Protein AF-A0A2J8MTV0-F1 (afd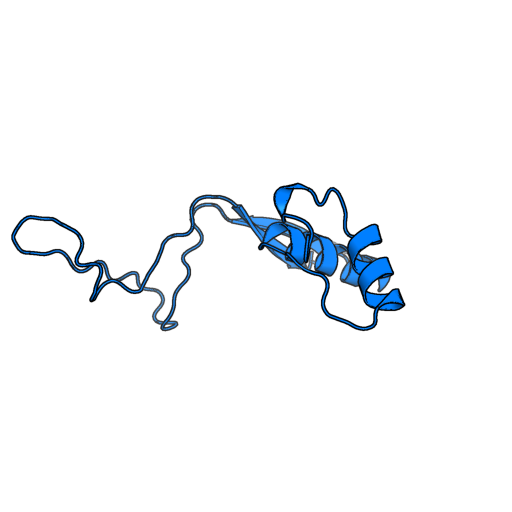b_monomer_lite)

Radius of gyration: 18.21 Å; chains: 1; bounding box: 42×49×40 Å

Organism: Pan troglodytes (NCBI:txid9598)

Sequence (101 aa):
AYGVPPSAWTGSVDILLEYRSSENPVRYGQCWVFAGVFNTFLRCLGIPARIVTNYFSAHDNDANLQMDIFLEEDGNVNSKLTKDSVWHPSIPAAGMSPKST

Structure (mmCIF, N/CA/C/O backbone):
data_AF-A0A2J8MTV0-F1
#
_entry.id   AF-A0A2J8MTV0-F1
#
loop_
_atom_site.group_PDB
_atom_site.id
_atom_site.type_symbol
_atom_site.label_atom_id
_atom_site.label_alt_id
_atom_site.label_comp_id
_atom_site.label_asym_id
_atom_site.label_entity_id
_atom_site.label_seq_id
_atom_site.pdbx_PDB_ins_code
_atom_site.Cartn_x
_atom_site.Cartn_y
_atom_site.Cartn_z
_atom_site.occupancy
_atom_site.B_iso_or_equiv
_atom_site.auth_seq_id
_atom_site.auth_comp_id
_atom_site.auth_asym_id
_atom_site.auth_atom_id
_atom_site.pdbx_PDB_model_num
ATOM 1 N N . ALA A 1 1 ? 0.590 12.784 -18.273 1.00 49.81 1 ALA A N 1
ATOM 2 C CA . ALA A 1 1 ? -0.058 12.715 -16.947 1.00 49.81 1 ALA A CA 1
ATOM 3 C C . ALA A 1 1 ? 1.008 12.328 -15.925 1.00 49.81 1 ALA A C 1
ATOM 5 O O . ALA A 1 1 ? 1.743 11.393 -16.198 1.00 49.81 1 ALA A O 1
ATOM 6 N N . TYR A 1 2 ? 1.173 13.069 -14.823 1.00 72.38 2 TYR A N 1
ATOM 7 C CA . TYR A 1 2 ? 2.314 12.927 -13.893 1.00 72.38 2 TYR A CA 1
ATOM 8 C C . TYR A 1 2 ? 2.108 11.856 -12.793 1.00 72.38 2 TYR A C 1
ATOM 10 O O . TYR A 1 2 ? 2.485 12.073 -11.643 1.00 72.38 2 TYR A O 1
ATOM 18 N N . GLY A 1 3 ? 1.486 10.719 -13.122 1.00 82.88 3 GLY A N 1
ATOM 19 C CA . GLY A 1 3 ? 1.290 9.595 -12.194 1.00 82.88 3 GLY A CA 1
ATOM 20 C C . GLY A 1 3 ? 0.098 8.700 -12.543 1.00 82.88 3 GLY A C 1
ATOM 21 O O . GLY A 1 3 ? -0.698 9.029 -13.425 1.00 82.88 3 GLY A O 1
ATOM 22 N N . VAL A 1 4 ? -0.017 7.582 -11.823 1.00 86.81 4 VAL A N 1
ATOM 23 C CA . VAL A 1 4 ? -1.085 6.577 -11.955 1.00 86.81 4 VAL A CA 1
ATOM 24 C C . VAL A 1 4 ? -2.064 6.711 -10.779 1.00 86.81 4 VAL A C 1
ATOM 26 O O . VAL A 1 4 ? -1.621 6.825 -9.629 1.00 86.81 4 VAL A O 1
ATOM 29 N N . PRO A 1 5 ? -3.392 6.734 -11.020 1.00 85.81 5 PRO A N 1
ATOM 30 C CA . PRO A 1 5 ? -4.371 6.812 -9.943 1.00 85.81 5 PRO A CA 1
ATOM 31 C C . PRO A 1 5 ? -4.319 5.550 -9.059 1.00 85.81 5 PRO A C 1
ATOM 33 O O . PRO A 1 5 ? -4.223 4.445 -9.591 1.00 85.81 5 PRO A O 1
ATOM 36 N N . PRO A 1 6 ? -4.453 5.673 -7.723 1.00 81.94 6 PRO A N 1
ATOM 37 C CA . PRO A 1 6 ? -4.297 4.547 -6.797 1.00 81.94 6 PRO A CA 1
ATOM 38 C C . PRO A 1 6 ? -5.212 3.340 -7.058 1.00 81.94 6 PRO A C 1
ATOM 40 O O . PRO A 1 6 ? -4.863 2.213 -6.714 1.00 81.94 6 PRO A O 1
ATOM 43 N N . SER A 1 7 ? -6.386 3.567 -7.651 1.00 80.75 7 SER A N 1
ATOM 44 C CA . SER A 1 7 ? -7.356 2.527 -8.013 1.00 80.75 7 SER A CA 1
ATOM 45 C C . SER A 1 7 ? -6.969 1.714 -9.252 1.00 80.75 7 SER A C 1
ATOM 47 O O . SER A 1 7 ? -7.555 0.660 -9.476 1.00 80.75 7 SER A O 1
ATOM 49 N N . ALA A 1 8 ? -6.009 2.180 -10.056 1.00 87.06 8 ALA A N 1
ATOM 50 C CA . ALA A 1 8 ? -5.547 1.462 -11.243 1.00 87.06 8 ALA A CA 1
ATOM 51 C C . ALA A 1 8 ? -4.461 0.419 -10.931 1.00 87.06 8 ALA A C 1
ATOM 53 O O . ALA A 1 8 ? -4.180 -0.431 -11.772 1.00 87.06 8 ALA A O 1
ATOM 54 N N . TRP A 1 9 ? -3.862 0.453 -9.736 1.00 88.94 9 TRP A N 1
ATOM 55 C CA . TRP A 1 9 ? -2.887 -0.556 -9.327 1.00 88.94 9 TRP A CA 1
ATOM 56 C C . TRP A 1 9 ? -3.569 -1.895 -9.051 1.00 88.94 9 TRP A C 1
ATOM 58 O O . TRP A 1 9 ? -4.384 -2.014 -8.138 1.00 88.94 9 TRP A O 1
ATOM 68 N N . THR A 1 10 ? -3.184 -2.924 -9.803 1.00 89.00 10 THR A N 1
ATOM 69 C CA . THR A 1 10 ? -3.668 -4.303 -9.626 1.00 89.00 10 THR A CA 1
ATOM 70 C C . THR A 1 10 ? -2.690 -5.184 -8.845 1.00 89.00 10 THR A C 1
ATOM 72 O O . THR A 1 10 ? -3.043 -6.291 -8.442 1.00 89.00 10 THR A O 1
ATOM 75 N N . GLY A 1 11 ? -1.466 -4.704 -8.599 1.00 86.50 11 GLY A N 1
ATOM 76 C CA . GLY A 1 11 ? -0.410 -5.456 -7.928 1.00 86.50 11 GLY A CA 1
ATOM 77 C C . GLY A 1 11 ? 0.801 -4.600 -7.558 1.00 86.50 11 GLY A C 1
ATOM 78 O O . GLY A 1 11 ? 0.900 -3.430 -7.914 1.00 86.50 11 GLY A O 1
ATOM 79 N N . SER A 1 12 ? 1.728 -5.201 -6.814 1.00 92.19 12 SER A N 1
ATOM 80 C CA . SER A 1 12 ? 2.936 -4.551 -6.288 1.00 92.19 12 SER A CA 1
ATOM 81 C C . SER A 1 12 ? 4.142 -4.615 -7.228 1.00 92.19 12 SER A C 1
ATOM 83 O O . SER A 1 12 ? 5.094 -3.864 -7.033 1.00 92.19 12 SER A O 1
ATOM 85 N N . VAL A 1 13 ? 4.123 -5.507 -8.225 1.00 93.69 13 VAL A N 1
ATOM 86 C CA . VAL A 1 13 ? 5.267 -5.771 -9.112 1.00 93.69 13 VAL A CA 1
ATOM 87 C C . VAL A 1 13 ? 5.623 -4.537 -9.932 1.00 93.69 13 VAL A C 1
ATOM 89 O O . VAL A 1 13 ? 6.763 -4.089 -9.864 1.00 93.69 13 VAL A O 1
ATOM 92 N N . ASP A 1 14 ? 4.651 -3.953 -10.634 1.00 92.38 14 ASP A N 1
ATOM 93 C CA . ASP A 1 14 ? 4.884 -2.779 -11.484 1.00 92.38 14 ASP A CA 1
ATOM 94 C C . ASP A 1 14 ? 5.403 -1.594 -10.663 1.00 92.38 14 ASP A C 1
ATOM 96 O O . ASP A 1 14 ? 6.369 -0.945 -11.051 1.00 92.38 14 ASP A O 1
ATOM 100 N N . ILE A 1 15 ? 4.845 -1.393 -9.465 1.00 93.44 15 ILE A N 1
ATOM 101 C CA . ILE A 1 15 ? 5.276 -0.350 -8.526 1.00 93.44 15 ILE A CA 1
ATOM 102 C C . ILE A 1 15 ? 6.737 -0.563 -8.103 1.00 93.44 15 ILE A C 1
ATOM 104 O O . ILE A 1 15 ? 7.533 0.373 -8.104 1.00 93.44 15 ILE A O 1
ATOM 108 N N . LEU A 1 16 ? 7.111 -1.789 -7.725 1.00 93.75 16 LEU A N 1
ATOM 109 C CA . LEU A 1 16 ? 8.468 -2.098 -7.266 1.00 93.75 16 LEU A CA 1
ATOM 110 C C . LEU A 1 16 ? 9.496 -2.008 -8.401 1.00 93.75 16 LEU A C 1
ATOM 112 O O . LEU A 1 16 ? 10.605 -1.516 -8.183 1.00 93.75 16 LEU A O 1
ATOM 116 N N . LEU A 1 17 ? 9.137 -2.457 -9.605 1.00 94.25 17 LEU A N 1
ATOM 117 C CA . LEU A 1 17 ? 9.999 -2.367 -10.784 1.00 94.25 17 LEU A CA 1
ATOM 118 C C . LEU A 1 17 ? 10.179 -0.915 -11.238 1.00 94.25 17 LEU A C 1
ATOM 120 O O . LEU A 1 17 ? 11.305 -0.509 -11.528 1.00 94.25 17 LEU A O 1
ATOM 124 N N . GLU A 1 18 ? 9.113 -0.113 -11.236 1.00 92.88 18 GLU A N 1
ATOM 125 C CA . GLU A 1 18 ? 9.181 1.315 -11.554 1.00 92.88 18 GLU A CA 1
ATOM 126 C C . GLU A 1 18 ? 10.020 2.075 -10.522 1.00 92.88 18 GLU A C 1
ATOM 128 O O . GLU A 1 18 ? 10.881 2.874 -10.898 1.00 92.88 18 GLU A O 1
ATOM 133 N N . TYR A 1 19 ? 9.852 1.780 -9.228 1.00 93.88 19 TYR A N 1
ATOM 134 C CA . TYR A 1 19 ? 10.690 2.354 -8.174 1.00 93.88 19 TYR A CA 1
ATOM 135 C C . TYR A 1 19 ? 12.165 2.006 -8.387 1.00 93.88 19 TYR A C 1
ATOM 137 O O . TYR A 1 19 ? 13.029 2.879 -8.316 1.00 93.88 19 TYR A O 1
ATOM 145 N N . ARG A 1 20 ? 12.469 0.741 -8.709 1.00 94.00 20 ARG A N 1
ATOM 146 C CA . ARG A 1 20 ? 13.851 0.315 -8.946 1.00 94.00 20 ARG A CA 1
ATOM 147 C C . ARG A 1 20 ? 14.457 0.952 -10.195 1.00 94.00 20 ARG A C 1
ATOM 149 O O . ARG A 1 20 ? 15.643 1.261 -10.178 1.00 94.00 20 ARG A O 1
ATOM 156 N N . SER A 1 21 ? 13.675 1.116 -11.261 1.00 95.00 21 SER A N 1
ATOM 157 C CA . SER A 1 21 ? 14.152 1.670 -12.532 1.00 95.00 21 SER A CA 1
ATOM 158 C C . SER A 1 21 ? 14.299 3.187 -12.505 1.00 95.00 21 SER A C 1
ATOM 160 O O . SER A 1 21 ? 15.205 3.716 -13.142 1.00 95.00 21 SER A O 1
ATOM 162 N N . SER A 1 22 ? 13.381 3.890 -11.845 1.00 93.38 22 SER A N 1
ATOM 163 C CA . SER A 1 22 ? 13.389 5.353 -11.787 1.00 93.38 22 SER A CA 1
ATOM 164 C C . SER A 1 22 ? 14.233 5.891 -10.635 1.00 93.38 22 SER A C 1
ATOM 166 O O . SER A 1 22 ? 14.597 7.063 -10.669 1.00 93.38 22 SER A O 1
ATOM 168 N N . GLU A 1 23 ? 14.484 5.067 -9.608 1.00 92.56 23 GLU A N 1
ATOM 169 C CA . GLU A 1 23 ? 15.065 5.445 -8.309 1.00 92.56 23 GLU A CA 1
ATOM 170 C C . GLU A 1 23 ? 14.347 6.632 -7.639 1.00 92.56 23 GLU A C 1
ATOM 172 O O . GLU A 1 23 ? 14.875 7.295 -6.748 1.00 92.56 23 GLU A O 1
ATOM 177 N N . ASN A 1 24 ? 13.103 6.885 -8.050 1.00 92.25 24 ASN A N 1
ATOM 178 C CA . ASN A 1 24 ? 12.262 7.974 -7.586 1.00 92.2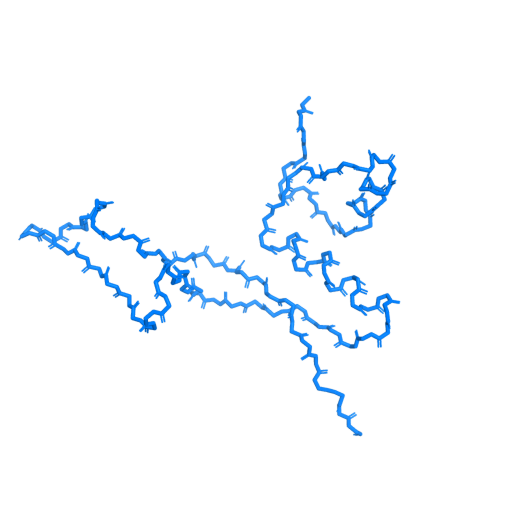5 24 ASN A CA 1
ATOM 179 C C . ASN A 1 24 ? 10.951 7.421 -7.004 1.00 92.25 24 ASN A C 1
ATOM 181 O O . ASN A 1 24 ? 10.510 6.336 -7.383 1.00 92.25 24 ASN A O 1
ATOM 185 N N . PRO A 1 25 ? 10.281 8.155 -6.097 1.00 90.88 25 PRO A N 1
ATOM 186 C CA . PRO A 1 25 ? 8.993 7.731 -5.559 1.00 90.88 25 PRO A CA 1
ATOM 187 C C . PRO A 1 25 ? 7.935 7.548 -6.659 1.00 90.88 25 PRO A C 1
ATOM 189 O O . PRO A 1 25 ? 7.634 8.491 -7.395 1.00 90.88 25 PRO A O 1
ATOM 192 N N . VAL A 1 26 ? 7.326 6.360 -6.715 1.00 92.62 26 VAL A N 1
ATOM 193 C CA . VAL A 1 26 ? 6.218 6.052 -7.631 1.00 92.62 26 VAL A CA 1
ATOM 194 C C . VAL A 1 26 ? 4.948 6.742 -7.146 1.00 92.62 26 VAL A C 1
ATOM 196 O O . VAL A 1 26 ? 4.581 6.659 -5.971 1.00 92.62 26 VAL A O 1
ATOM 199 N N . ARG A 1 27 ? 4.270 7.447 -8.053 1.00 90.19 27 ARG A N 1
ATOM 200 C CA . ARG A 1 27 ? 3.054 8.213 -7.759 1.00 90.19 27 ARG A CA 1
ATOM 201 C C . ARG A 1 27 ? 1.854 7.571 -8.465 1.00 90.19 27 ARG A C 1
ATOM 203 O O . ARG A 1 27 ? 1.918 7.353 -9.669 1.00 90.19 27 ARG A O 1
ATOM 210 N N . TYR A 1 28 ? 0.727 7.293 -7.811 1.00 87.56 28 TYR A N 1
ATOM 211 C CA . TYR A 1 28 ? 0.314 7.624 -6.438 1.00 87.56 28 TYR A CA 1
ATOM 212 C C . TYR A 1 28 ? -0.184 6.387 -5.680 1.00 87.56 28 TYR A C 1
ATOM 214 O O . TYR A 1 28 ? -0.643 5.427 -6.292 1.00 87.56 28 TYR A O 1
ATOM 222 N N . GLY A 1 29 ? -0.148 6.420 -4.346 1.00 84.56 29 GLY A N 1
ATOM 223 C CA . GLY A 1 29 ? -0.612 5.324 -3.490 1.00 84.56 29 GLY A CA 1
ATOM 224 C C . GLY A 1 29 ? -1.670 5.759 -2.475 1.00 84.56 29 GLY A C 1
ATOM 225 O O . GLY A 1 29 ? -1.653 6.892 -2.001 1.00 84.56 29 GLY A O 1
ATOM 226 N N . GLN A 1 30 ? -2.573 4.838 -2.131 1.00 84.94 30 GLN A N 1
ATOM 227 C CA . GLN A 1 30 ? -3.423 4.891 -0.931 1.00 84.94 30 GLN A CA 1
ATOM 228 C C . GLN A 1 30 ? -3.116 3.685 -0.030 1.00 84.94 30 GLN A C 1
ATOM 230 O O . GLN A 1 30 ? -2.287 2.844 -0.380 1.00 84.94 30 GLN A O 1
ATOM 235 N N . CYS A 1 31 ? -3.766 3.589 1.133 1.00 83.38 31 CYS A N 1
ATOM 236 C CA . CYS A 1 31 ? -3.503 2.568 2.155 1.00 83.38 31 CYS A CA 1
ATOM 237 C C . CYS A 1 31 ? -3.405 1.128 1.607 1.00 83.38 31 CYS A C 1
ATOM 239 O O . CYS A 1 31 ? -2.464 0.415 1.950 1.00 83.38 31 CYS A O 1
ATOM 241 N N . TRP A 1 32 ? -4.294 0.710 0.696 1.00 80.75 32 TRP A N 1
ATOM 242 C CA . TRP A 1 32 ? -4.238 -0.628 0.078 1.00 80.75 32 TRP A CA 1
ATOM 243 C C . TRP A 1 32 ? -3.042 -0.856 -0.833 1.00 80.75 32 TRP A C 1
ATOM 245 O O . TRP A 1 32 ? -2.510 -1.966 -0.869 1.00 80.75 32 TRP A O 1
ATOM 255 N N . VAL A 1 33 ? -2.575 0.190 -1.511 1.00 88.25 33 VAL A N 1
ATOM 256 C CA . VAL A 1 33 ? -1.374 0.133 -2.346 1.00 88.25 33 VAL A CA 1
ATOM 257 C C . VAL A 1 33 ? -0.155 -0.111 -1.457 1.00 88.25 33 VAL A C 1
ATOM 259 O O . VAL A 1 33 ? 0.621 -1.033 -1.706 1.00 88.25 33 VAL A O 1
ATOM 262 N N . PHE A 1 34 ? -0.034 0.642 -0.358 1.00 86.50 34 PHE A N 1
ATOM 263 C CA . PHE A 1 34 ? 1.053 0.467 0.608 1.00 86.50 34 PHE A CA 1
ATOM 264 C C . PHE A 1 34 ? 1.024 -0.911 1.275 1.00 86.50 34 PHE A C 1
ATOM 266 O O . PHE A 1 34 ? 2.055 -1.581 1.336 1.00 86.50 34 PHE A O 1
ATOM 273 N N . ALA A 1 35 ? -0.147 -1.373 1.722 1.00 85.44 35 ALA A N 1
ATOM 274 C CA . ALA A 1 35 ? -0.290 -2.691 2.334 1.00 85.44 35 ALA A CA 1
ATOM 275 C C . ALA A 1 35 ? 0.097 -3.825 1.371 1.00 85.44 35 ALA A C 1
ATOM 277 O O . ALA A 1 35 ? 0.781 -4.767 1.775 1.00 85.44 35 ALA A O 1
ATOM 278 N N . GLY A 1 36 ? -0.285 -3.721 0.093 1.00 88.81 36 GLY A N 1
ATOM 279 C CA . GLY A 1 36 ? 0.089 -4.677 -0.952 1.00 88.81 36 GLY A CA 1
ATOM 280 C C . GLY A 1 36 ? 1.598 -4.734 -1.201 1.00 88.81 36 GLY A C 1
ATOM 281 O O . GLY A 1 36 ? 2.190 -5.820 -1.212 1.00 88.81 36 GLY A O 1
ATOM 282 N N . VAL A 1 37 ? 2.238 -3.570 -1.346 1.00 93.25 37 VAL A N 1
ATOM 283 C CA . VAL A 1 37 ? 3.692 -3.464 -1.549 1.00 93.25 37 VAL A CA 1
ATOM 284 C C . VAL A 1 37 ? 4.454 -3.997 -0.335 1.00 93.25 37 VAL A C 1
ATOM 286 O O . VAL A 1 37 ? 5.335 -4.843 -0.485 1.00 93.25 37 VAL A O 1
ATOM 289 N N . PHE A 1 38 ? 4.079 -3.590 0.878 1.00 91.81 38 PHE A N 1
ATOM 290 C CA . PHE A 1 38 ? 4.771 -4.017 2.093 1.00 91.81 38 PHE A CA 1
ATOM 291 C C . PHE A 1 38 ? 4.589 -5.516 2.380 1.00 91.81 38 PHE A C 1
ATOM 293 O O . PHE A 1 38 ? 5.550 -6.205 2.719 1.00 91.81 38 PHE A O 1
ATOM 300 N N . ASN A 1 39 ? 3.395 -6.069 2.149 1.00 90.25 39 ASN A N 1
ATOM 301 C CA . ASN A 1 39 ? 3.172 -7.513 2.257 1.00 90.25 39 ASN A CA 1
ATOM 302 C C . ASN A 1 39 ? 4.014 -8.307 1.242 1.00 90.25 39 ASN A C 1
ATOM 304 O O . ASN A 1 39 ? 4.502 -9.391 1.562 1.00 90.25 39 ASN A O 1
ATOM 308 N N . THR A 1 40 ? 4.213 -7.765 0.037 1.00 92.00 40 THR A N 1
ATOM 309 C CA . THR A 1 40 ? 5.109 -8.363 -0.9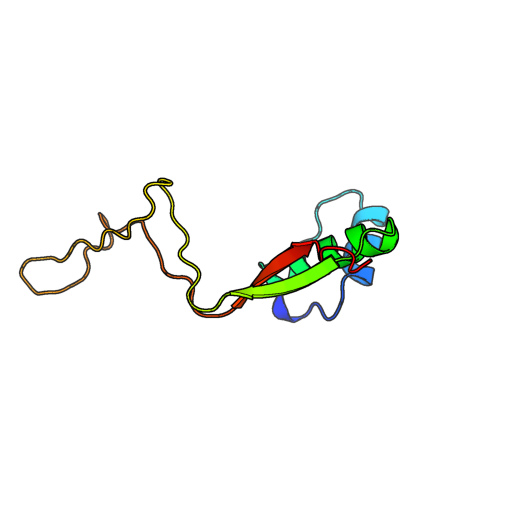67 1.00 92.00 40 THR A CA 1
ATOM 310 C C . THR A 1 40 ? 6.544 -8.379 -0.458 1.00 92.00 40 THR A C 1
ATOM 312 O O . THR A 1 40 ? 7.173 -9.431 -0.457 1.00 92.00 40 THR A O 1
ATOM 315 N N . PHE A 1 41 ? 7.027 -7.251 0.068 1.00 93.38 41 PHE A N 1
ATOM 316 C CA . PHE A 1 41 ? 8.372 -7.135 0.627 1.00 93.38 41 PHE A CA 1
ATOM 317 C C . PHE A 1 41 ? 8.633 -8.146 1.755 1.00 93.38 41 PHE A C 1
ATOM 319 O O . PHE A 1 41 ? 9.617 -8.883 1.711 1.00 93.38 41 PHE A O 1
ATOM 326 N N . LEU A 1 42 ? 7.719 -8.251 2.728 1.00 89.62 42 LEU A N 1
ATOM 327 C CA . LEU A 1 42 ? 7.842 -9.204 3.837 1.00 89.62 42 LEU A CA 1
ATOM 328 C C . LEU A 1 42 ? 7.903 -10.656 3.345 1.00 89.62 42 LEU A C 1
ATOM 330 O O . LEU A 1 42 ? 8.778 -11.414 3.766 1.00 89.62 42 LEU A O 1
ATOM 334 N N . ARG A 1 43 ? 7.020 -11.036 2.414 1.00 91.25 43 ARG A N 1
ATOM 335 C CA . ARG A 1 43 ? 7.007 -12.391 1.848 1.00 91.25 43 ARG A CA 1
ATOM 336 C C . ARG A 1 43 ? 8.265 -12.693 1.036 1.00 91.25 43 ARG A C 1
ATOM 338 O O . ARG A 1 43 ? 8.776 -13.804 1.136 1.00 91.25 43 ARG A O 1
ATOM 345 N N . CYS A 1 44 ? 8.794 -11.719 0.294 1.00 91.81 44 CYS A N 1
ATOM 346 C CA . CYS A 1 44 ? 10.060 -11.857 -0.429 1.00 91.81 44 CYS A CA 1
ATOM 347 C C . CYS A 1 44 ? 11.250 -12.109 0.510 1.00 91.81 44 CYS A C 1
ATOM 349 O O . CYS A 1 44 ? 12.163 -12.840 0.141 1.00 91.81 44 CYS A O 1
ATOM 351 N N . LEU A 1 45 ? 11.222 -11.567 1.732 1.00 92.50 45 LEU A N 1
ATOM 352 C CA . LEU A 1 45 ? 12.228 -11.830 2.768 1.00 92.50 45 LEU A CA 1
ATOM 353 C C . LEU A 1 45 ? 11.981 -13.127 3.562 1.00 92.50 45 LEU A C 1
ATOM 355 O O . LEU A 1 45 ? 12.717 -13.425 4.500 1.00 92.50 45 LEU A O 1
ATOM 359 N N . GLY A 1 46 ? 10.944 -13.900 3.227 1.00 90.12 46 GLY A N 1
ATOM 360 C CA . GLY A 1 46 ? 10.584 -15.127 3.944 1.00 90.12 46 GLY A CA 1
ATOM 361 C C . GLY A 1 46 ? 9.852 -14.893 5.272 1.00 90.12 46 GLY A C 1
ATOM 362 O O . GLY A 1 46 ? 9.701 -15.828 6.062 1.00 90.12 46 GLY A O 1
ATOM 363 N N . ILE A 1 47 ? 9.376 -13.670 5.528 1.00 90.31 47 ILE A N 1
ATOM 364 C CA . ILE A 1 47 ? 8.581 -13.330 6.711 1.00 90.31 47 ILE A CA 1
ATOM 365 C C . ILE A 1 47 ? 7.097 -13.600 6.405 1.00 90.31 47 ILE A C 1
ATOM 367 O O . ILE A 1 47 ? 6.537 -12.993 5.486 1.00 90.31 47 ILE A O 1
ATOM 371 N N . PRO A 1 48 ? 6.416 -14.480 7.164 1.00 86.00 48 PRO A N 1
ATOM 372 C CA . PRO A 1 48 ? 4.988 -14.718 6.985 1.00 86.00 48 PRO A CA 1
ATOM 373 C C . PRO A 1 48 ? 4.158 -13.463 7.294 1.00 86.00 48 PRO A C 1
ATOM 375 O O . PRO A 1 48 ? 4.086 -13.005 8.435 1.00 86.00 48 PRO A O 1
ATOM 378 N N . ALA A 1 49 ? 3.492 -12.930 6.272 1.00 87.81 49 ALA A N 1
ATOM 379 C CA . ALA A 1 49 ? 2.655 -11.739 6.372 1.00 87.81 49 ALA A CA 1
ATOM 380 C C . ALA A 1 49 ? 1.308 -11.926 5.659 1.00 87.81 49 ALA A C 1
ATOM 382 O O . ALA A 1 49 ? 1.189 -12.676 4.674 1.00 87.81 49 ALA A O 1
ATOM 383 N N . ARG A 1 50 ? 0.288 -11.233 6.173 1.00 84.69 50 ARG A N 1
ATOM 384 C CA . ARG A 1 50 ? -1.043 -11.126 5.566 1.00 84.69 50 ARG A CA 1
ATOM 385 C C . ARG A 1 50 ? -1.570 -9.700 5.683 1.00 84.69 50 ARG A C 1
ATOM 387 O O . ARG A 1 50 ? -1.248 -8.985 6.627 1.00 84.69 50 ARG A O 1
ATOM 394 N N . ILE A 1 51 ? -2.418 -9.312 4.742 1.00 81.56 51 ILE A N 1
ATOM 395 C CA . ILE A 1 51 ? -3.105 -8.022 4.767 1.00 81.56 51 ILE A CA 1
ATOM 396 C C . ILE A 1 51 ? -4.383 -8.169 5.603 1.00 81.56 51 ILE A C 1
ATOM 398 O O . ILE A 1 51 ? -5.136 -9.121 5.404 1.00 81.56 51 ILE A O 1
ATOM 402 N N . VAL A 1 52 ? -4.614 -7.251 6.541 1.00 75.31 52 VAL A N 1
ATOM 403 C CA . VAL A 1 52 ? -5.803 -7.205 7.405 1.00 75.31 52 VAL A CA 1
ATOM 404 C C . VAL A 1 52 ? -6.525 -5.888 7.170 1.00 75.31 52 VAL A C 1
ATOM 406 O O . VAL A 1 52 ? -5.912 -4.834 7.294 1.00 75.31 52 VAL A O 1
ATOM 409 N N . THR A 1 53 ? -7.817 -5.939 6.857 1.00 68.81 53 THR A N 1
ATOM 410 C CA . THR A 1 53 ? -8.648 -4.748 6.642 1.00 68.81 53 THR A CA 1
ATOM 411 C C . THR A 1 53 ? -9.359 -4.364 7.933 1.00 68.81 53 THR A C 1
ATOM 413 O O . THR A 1 53 ? -10.156 -5.152 8.439 1.00 68.81 53 THR A O 1
ATOM 416 N N . ASN A 1 54 ? -9.098 -3.158 8.445 1.00 63.44 54 ASN A N 1
ATOM 417 C CA . ASN A 1 54 ? -9.867 -2.597 9.553 1.00 63.44 54 ASN A CA 1
ATOM 418 C C . ASN A 1 54 ? -11.051 -1.771 9.020 1.00 63.44 54 ASN A C 1
ATOM 420 O O . ASN A 1 54 ? -10.872 -0.877 8.185 1.00 63.44 54 ASN A O 1
ATOM 424 N N . TYR A 1 55 ? -12.256 -2.072 9.501 1.00 52.28 55 TYR A N 1
ATOM 425 C CA . TYR A 1 55 ? -13.467 -1.298 9.219 1.00 52.28 55 TYR A CA 1
ATOM 426 C C . TYR A 1 55 ? -13.650 -0.264 10.339 1.00 52.28 55 TYR A C 1
ATOM 428 O O . TYR A 1 55 ? -13.534 -0.623 11.504 1.00 52.28 55 TYR A O 1
ATOM 436 N N . PHE A 1 56 ? -13.922 1.001 9.990 1.00 53.47 56 PHE A N 1
ATOM 437 C CA . PHE A 1 56 ? -13.963 2.145 10.923 1.00 53.47 56 PHE A CA 1
ATOM 438 C C . PHE A 1 56 ? -12.623 2.414 11.621 1.00 53.47 56 PHE A C 1
ATOM 440 O O . PHE A 1 56 ? -12.524 2.459 12.845 1.00 53.47 56 PHE A O 1
ATOM 447 N N . SER A 1 57 ? -11.567 2.597 10.825 1.00 52.12 57 SER A N 1
AT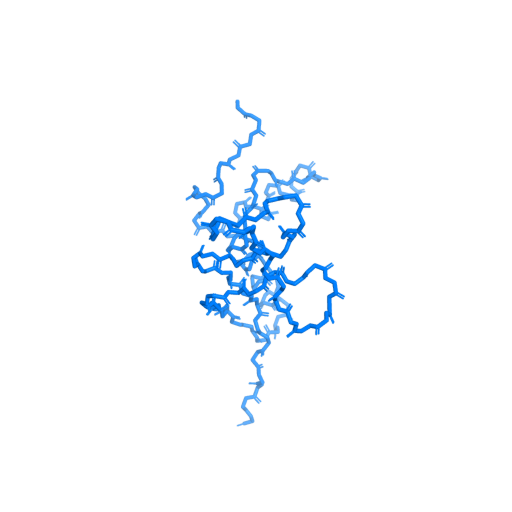OM 448 C CA . SER A 1 57 ? -10.260 2.944 11.376 1.00 52.12 57 SER A CA 1
ATOM 449 C C . SER A 1 57 ? -10.267 4.401 11.828 1.00 52.12 57 SER A C 1
ATOM 451 O O . SER A 1 57 ? -10.292 5.311 10.996 1.00 52.12 57 SER A O 1
ATOM 453 N N . ALA A 1 58 ? -10.238 4.610 13.143 1.00 52.50 58 ALA A N 1
ATOM 454 C CA . ALA A 1 58 ? -9.942 5.913 13.713 1.00 52.50 58 ALA A CA 1
ATOM 455 C C . ALA A 1 58 ? -8.542 6.335 13.249 1.00 52.50 58 ALA A C 1
ATOM 457 O O . ALA A 1 58 ? -7.576 5.581 13.398 1.00 52.50 58 ALA A O 1
ATOM 458 N N . HIS A 1 59 ? -8.448 7.505 12.624 1.00 55.34 59 HIS A N 1
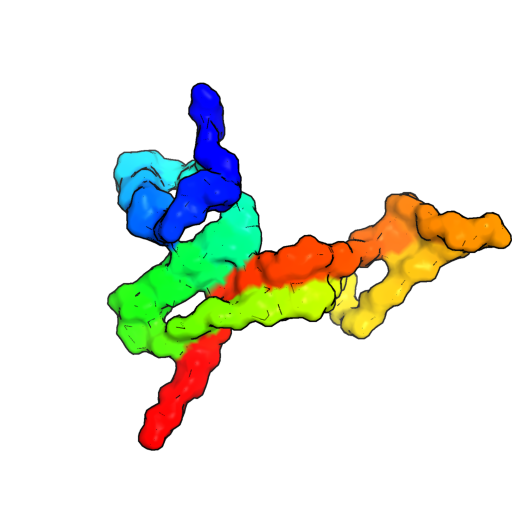ATOM 459 C CA . HIS A 1 59 ? -7.175 8.172 12.404 1.00 55.34 59 HIS A CA 1
ATOM 460 C C . HIS A 1 59 ? -7.031 9.206 13.509 1.00 55.34 59 HIS A C 1
ATOM 462 O O . HIS A 1 59 ? -7.415 10.362 13.352 1.00 55.34 59 HIS A O 1
ATOM 468 N N . ASP A 1 60 ? -6.581 8.698 14.650 1.00 48.19 60 ASP A N 1
ATOM 469 C CA . ASP A 1 60 ? -6.269 9.468 15.844 1.00 48.19 60 ASP A CA 1
ATOM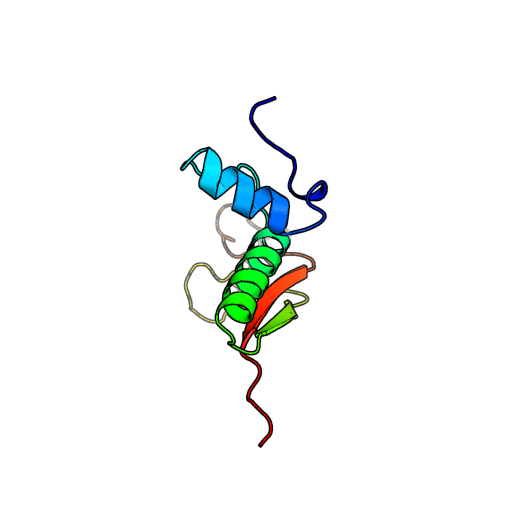 470 C C . ASP A 1 60 ? -5.047 10.359 15.548 1.00 48.19 60 ASP A C 1
ATOM 472 O O . ASP A 1 60 ? -4.014 9.873 15.073 1.00 48.19 60 ASP A O 1
ATOM 476 N N . ASN A 1 61 ? -5.200 11.668 15.752 1.00 51.28 61 ASN A N 1
ATOM 477 C CA . ASN A 1 61 ? -4.194 12.681 15.435 1.00 51.28 61 ASN A CA 1
ATOM 478 C C . ASN A 1 61 ? -3.450 13.186 16.687 1.00 51.28 61 ASN A C 1
ATOM 480 O O . ASN A 1 61 ? -2.532 14.000 16.557 1.00 51.28 61 ASN A O 1
ATOM 484 N N . ASP A 1 62 ? -3.820 12.724 17.886 1.00 51.72 62 ASP A N 1
ATOM 485 C CA . ASP A 1 62 ? -3.227 13.156 19.156 1.00 51.72 62 ASP A CA 1
ATOM 486 C C . ASP A 1 62 ? -2.847 12.002 20.110 1.00 51.72 62 ASP A C 1
ATOM 488 O O . ASP A 1 62 ? -2.286 12.243 21.183 1.00 51.72 62 ASP A O 1
ATOM 492 N N . ALA A 1 63 ? -3.044 10.755 19.668 1.00 51.78 63 ALA A N 1
ATOM 493 C CA . ALA A 1 63 ? -2.720 9.518 20.374 1.00 51.78 63 ALA A CA 1
ATOM 494 C C . ALA A 1 63 ? -3.417 9.389 21.739 1.00 51.78 63 ALA A C 1
ATOM 496 O O . ALA A 1 63 ? -2.909 8.695 22.630 1.00 51.78 63 ALA A O 1
ATOM 497 N N . ASN A 1 64 ? -4.562 10.056 21.921 1.00 48.16 64 ASN A N 1
ATOM 498 C CA . ASN A 1 64 ? -5.286 10.075 23.186 1.00 48.16 64 ASN A CA 1
ATOM 499 C C . ASN A 1 64 ? -6.322 8.932 23.326 1.00 48.16 64 ASN A C 1
ATOM 501 O O . ASN A 1 64 ? -6.920 8.795 24.398 1.00 48.16 64 ASN A O 1
ATOM 505 N N . LEU A 1 65 ? -6.486 8.072 22.301 1.00 49.69 65 LEU A N 1
ATOM 506 C CA . LEU A 1 65 ? -7.441 6.944 22.252 1.00 49.69 65 LEU A CA 1
ATOM 507 C C . LEU A 1 65 ? -8.927 7.350 22.365 1.00 49.69 65 LEU A C 1
ATOM 509 O O . LEU A 1 65 ? -9.789 6.488 22.561 1.00 49.69 65 LEU A O 1
ATOM 513 N N . GLN A 1 66 ? -9.243 8.635 22.241 1.00 50.91 66 GLN A N 1
ATOM 514 C CA . GLN A 1 66 ? -10.583 9.210 22.288 1.00 50.91 66 GLN A CA 1
ATOM 515 C C . GLN A 1 66 ? -10.856 9.954 20.976 1.00 50.91 66 GLN A C 1
ATOM 517 O O . GLN A 1 66 ? -9.952 10.293 20.226 1.00 50.91 66 GLN A O 1
ATOM 522 N N . MET A 1 67 ? -12.131 10.105 20.632 1.00 49.22 67 MET A N 1
ATOM 523 C CA . MET A 1 67 ? -12.548 10.795 19.415 1.00 49.22 67 MET A CA 1
ATOM 524 C C . MET A 1 67 ? -13.399 11.976 19.833 1.00 49.22 67 MET A C 1
ATOM 526 O O . MET A 1 67 ? -14.547 11.787 20.245 1.00 49.22 67 MET A O 1
ATOM 530 N N . ASP A 1 68 ? -12.838 13.173 19.722 1.00 54.97 68 ASP A N 1
ATOM 531 C CA . ASP A 1 68 ? -13.500 14.382 20.194 1.00 54.97 68 ASP A CA 1
ATOM 532 C C . ASP A 1 68 ? -14.268 15.046 19.047 1.00 54.97 68 ASP A C 1
ATOM 534 O O . ASP A 1 68 ? -13.705 15.683 18.154 1.00 54.97 68 ASP A O 1
ATOM 538 N N . ILE A 1 69 ? -15.595 14.887 19.067 1.00 57.12 69 ILE A N 1
ATOM 539 C CA . ILE A 1 69 ? -16.511 15.554 18.134 1.00 57.12 69 ILE A CA 1
ATOM 540 C C . ILE A 1 69 ? -17.053 16.809 18.816 1.00 57.12 69 ILE A C 1
ATOM 542 O O . ILE A 1 69 ? -17.867 16.725 19.737 1.00 57.12 69 ILE A O 1
ATOM 546 N N . PHE A 1 70 ? -16.633 17.981 18.341 1.00 57.06 70 PHE A N 1
ATOM 547 C CA . PHE A 1 70 ? -17.140 19.259 18.835 1.00 57.06 70 PHE A CA 1
ATOM 548 C C . PHE A 1 70 ? -18.393 19.656 18.049 1.00 57.06 70 PHE A C 1
ATOM 550 O O . PHE A 1 70 ? -18.332 19.901 16.840 1.00 57.06 70 PHE A O 1
ATOM 557 N N . LEU A 1 71 ? -19.531 19.708 18.741 1.00 56.38 71 LEU A N 1
ATOM 558 C CA . LEU A 1 71 ? -20.816 20.146 18.196 1.00 56.38 71 LEU A CA 1
ATOM 559 C C . LEU A 1 71 ? -21.063 21.621 18.536 1.00 56.38 71 LEU A C 1
ATOM 561 O O . LEU A 1 71 ? -20.778 22.061 19.649 1.00 56.38 71 LEU A O 1
ATOM 565 N N . GLU A 1 72 ? -21.600 22.366 17.578 1.00 60.31 72 GLU A N 1
ATOM 566 C CA . GLU A 1 72 ? -22.152 23.709 17.778 1.00 60.31 72 GLU A CA 1
ATOM 567 C C . GLU A 1 72 ? -23.532 23.633 18.469 1.00 60.31 72 GLU A C 1
ATOM 569 O O . GLU A 1 72 ? -24.164 22.574 18.508 1.00 60.31 72 GLU A O 1
ATOM 574 N N . GLU A 1 73 ? -24.039 24.758 18.990 1.00 62.62 73 GLU A N 1
ATOM 575 C CA . GLU A 1 73 ? -25.362 24.842 19.653 1.00 62.62 73 GLU A CA 1
ATOM 576 C C . GLU A 1 73 ? -26.543 24.411 18.758 1.00 62.62 73 GLU A C 1
ATOM 578 O O . GLU A 1 73 ? -27.607 24.055 19.264 1.00 62.62 73 GLU A O 1
ATOM 583 N N . ASP A 1 74 ? -26.366 24.412 17.435 1.00 65.44 74 ASP A N 1
ATOM 584 C CA . ASP A 1 74 ? -27.359 23.980 16.446 1.00 65.44 74 ASP A CA 1
ATOM 585 C C . ASP A 1 74 ? -27.276 22.476 16.100 1.00 65.44 74 ASP A C 1
ATOM 587 O O . ASP A 1 74 ? -28.060 21.981 15.287 1.00 65.44 74 ASP A O 1
ATOM 591 N N . GLY A 1 75 ? -26.347 21.740 16.721 1.00 57.25 75 GLY A N 1
ATOM 592 C CA . GLY A 1 75 ? -26.103 20.321 16.470 1.00 57.25 75 GLY A CA 1
ATOM 593 C C . GLY A 1 75 ? -25.228 20.027 15.247 1.00 57.25 75 GLY A C 1
ATOM 594 O O . GLY A 1 75 ? -25.025 18.852 14.931 1.00 57.25 75 GLY A O 1
ATOM 595 N N . ASN A 1 76 ? -24.689 21.042 14.561 1.00 61.31 76 ASN A N 1
ATOM 596 C CA . ASN A 1 76 ? -23.737 20.841 13.470 1.00 61.31 76 ASN A CA 1
ATOM 597 C C . ASN A 1 76 ? -22.318 20.583 13.994 1.00 61.31 76 ASN A C 1
ATOM 599 O O . ASN A 1 76 ? -21.894 21.107 15.023 1.00 61.31 76 ASN A O 1
ATOM 603 N N . VAL A 1 77 ? -21.549 19.779 13.255 1.00 60.41 77 VAL A N 1
ATOM 604 C CA . VAL A 1 77 ? -20.147 19.489 13.588 1.00 60.41 77 VAL A CA 1
ATOM 605 C C . VAL A 1 77 ? -19.281 20.709 13.277 1.00 60.41 77 VAL A C 1
ATOM 607 O O . VAL A 1 77 ? -19.198 21.146 12.124 1.00 60.41 77 VAL A O 1
ATOM 610 N N . ASN A 1 78 ? -18.579 21.227 14.287 1.00 59.16 78 ASN A N 1
ATOM 611 C CA . ASN A 1 78 ? -17.605 22.295 14.105 1.00 59.16 78 ASN A CA 1
ATOM 612 C C . ASN A 1 78 ? -16.341 21.736 13.431 1.00 59.16 78 ASN A C 1
ATOM 614 O O . ASN A 1 78 ? -15.468 21.143 14.073 1.00 59.16 78 ASN A O 1
ATOM 618 N N . SER A 1 79 ? -16.227 21.969 12.124 1.00 58.19 79 SER A N 1
ATOM 619 C CA . SER A 1 79 ? -15.105 21.535 11.279 1.00 58.19 79 SER A CA 1
ATOM 620 C C . SER A 1 79 ? -13.776 22.257 11.543 1.00 58.19 79 SER A C 1
ATOM 622 O O . SER A 1 79 ? -12.751 21.857 10.994 1.00 58.19 79 SER A O 1
ATOM 624 N N . LYS A 1 80 ? -13.756 23.317 12.367 1.00 55.94 80 LYS A N 1
ATOM 625 C CA . LYS A 1 80 ? -12.519 24.010 12.774 1.00 55.94 80 LYS A CA 1
ATOM 626 C C . LYS A 1 80 ? -11.885 23.403 14.027 1.00 55.94 80 LYS A C 1
ATOM 628 O O . LYS A 1 80 ? -10.670 23.513 14.183 1.00 55.94 80 LYS A O 1
ATOM 633 N N . LEU A 1 81 ? -12.691 22.801 14.906 1.00 53.25 81 LEU A N 1
ATOM 634 C CA . LEU A 1 81 ? -12.243 22.198 16.169 1.00 53.25 81 LEU A CA 1
ATOM 635 C C . LEU A 1 81 ? -12.129 20.671 16.087 1.00 53.25 81 LEU A C 1
ATOM 637 O O . LEU A 1 81 ? -11.192 20.107 16.642 1.00 53.25 81 LEU A O 1
ATOM 641 N N . THR A 1 82 ? -13.022 20.013 15.343 1.00 53.53 82 THR A N 1
ATOM 642 C CA . THR A 1 82 ? -12.998 18.556 15.137 1.00 53.53 82 THR A CA 1
ATOM 643 C C . THR A 1 82 ? -11.912 18.196 14.118 1.00 53.53 82 THR A C 1
ATOM 645 O O . THR A 1 82 ? -12.135 18.272 12.909 1.00 53.53 82 THR A O 1
ATOM 648 N N . LYS A 1 83 ? -10.707 17.867 14.602 1.00 55.62 83 LYS A N 1
ATOM 649 C CA . LYS A 1 83 ? -9.572 17.420 13.767 1.00 55.62 83 LYS A CA 1
ATOM 650 C C . LYS A 1 83 ? -9.518 15.906 13.579 1.00 55.62 83 LYS A C 1
ATOM 652 O O . LYS A 1 83 ? -8.864 15.444 12.640 1.00 55.62 83 LYS A O 1
ATOM 657 N N . ASP A 1 84 ? -10.199 15.162 14.441 1.00 47.00 84 ASP A N 1
ATOM 658 C CA . ASP A 1 84 ? -10.269 13.713 14.350 1.00 47.00 84 ASP A CA 1
ATOM 659 C C . ASP A 1 84 ? -11.237 13.308 13.248 1.00 47.00 84 ASP A C 1
ATOM 661 O O . ASP A 1 84 ? -12.316 13.879 13.078 1.00 47.00 84 ASP A O 1
ATOM 665 N N . SER A 1 85 ? -10.831 12.318 12.460 1.00 52.78 85 SER A N 1
ATOM 666 C CA . SER A 1 85 ? -11.633 11.815 11.352 1.00 52.78 85 SER A CA 1
ATOM 667 C C . SER A 1 85 ? -11.714 10.297 11.402 1.00 52.78 85 SER A C 1
ATOM 669 O O . SER A 1 85 ? -10.717 9.584 11.552 1.00 52.78 85 SER A O 1
ATOM 671 N N . VAL A 1 86 ? -12.933 9.785 11.253 1.00 47.69 86 VAL A N 1
ATOM 672 C CA . VAL A 1 86 ? -13.165 8.374 10.952 1.00 47.69 86 VAL A CA 1
ATOM 673 C C . VAL A 1 86 ? -12.921 8.185 9.462 1.00 47.69 86 VAL A C 1
ATOM 675 O O . VAL A 1 86 ? -13.588 8.810 8.637 1.00 47.69 86 VAL A O 1
ATOM 678 N N . TRP A 1 87 ? -12.002 7.295 9.094 1.00 48.47 87 TRP A N 1
ATOM 679 C CA . TRP A 1 87 ? -11.843 6.897 7.697 1.00 48.47 87 TRP A CA 1
ATOM 680 C C . TRP A 1 87 ? -12.830 5.762 7.383 1.00 48.47 87 TRP A C 1
ATOM 682 O O . TRP A 1 87 ? -12.784 4.687 7.987 1.00 48.47 87 TRP A O 1
ATOM 692 N N . HIS A 1 88 ? -13.737 5.994 6.431 1.00 43.78 88 HIS A N 1
ATOM 693 C CA . HIS A 1 88 ? -14.696 4.999 5.931 1.00 43.78 88 HIS A CA 1
ATOM 694 C C . HIS A 1 88 ? -14.144 4.280 4.677 1.00 43.78 88 HIS A C 1
ATOM 696 O O . HIS A 1 88 ? -13.487 4.912 3.854 1.00 43.78 88 HIS A O 1
ATOM 702 N N . PRO A 1 89 ? -14.554 3.023 4.424 1.00 44.59 89 PRO A N 1
ATOM 703 C CA . PRO A 1 89 ? -13.994 1.779 4.946 1.00 44.59 89 PRO A CA 1
ATOM 704 C C . PRO A 1 89 ? -12.757 1.284 4.160 1.00 44.59 89 PRO A C 1
ATOM 706 O O . PRO A 1 89 ? -12.640 1.485 2.954 1.00 44.59 89 PRO A O 1
ATOM 709 N N . SER A 1 90 ? -11.926 0.476 4.827 1.00 46.16 90 SER A N 1
ATOM 710 C CA . SER A 1 90 ? -10.778 -0.279 4.288 1.00 46.16 90 SER A CA 1
ATOM 711 C C . SER A 1 90 ? -9.432 0.445 4.326 1.00 46.16 90 SER A C 1
ATOM 713 O O . SER A 1 90 ? -8.844 0.746 3.291 1.00 46.16 90 SER A O 1
ATOM 715 N N . ILE A 1 91 ? -8.880 0.634 5.529 1.00 52.09 91 ILE A N 1
ATOM 716 C CA . ILE A 1 91 ? -7.423 0.752 5.679 1.00 52.09 91 ILE A CA 1
ATOM 717 C C . ILE A 1 91 ? -6.880 -0.662 5.907 1.00 52.09 91 ILE A C 1
ATOM 719 O O . ILE A 1 91 ? -6.991 -1.196 7.013 1.00 52.09 91 ILE A O 1
ATOM 723 N N . PRO A 1 92 ? -6.345 -1.325 4.873 1.00 52.12 92 PRO A N 1
ATOM 724 C CA . PRO A 1 92 ? -5.558 -2.522 5.074 1.00 52.12 92 PRO A CA 1
ATOM 725 C C . PRO A 1 92 ? -4.226 -2.173 5.744 1.00 52.12 92 PRO A C 1
ATOM 727 O O . PRO A 1 92 ? -3.495 -1.299 5.283 1.00 52.12 92 PRO A O 1
ATOM 730 N N . ALA A 1 93 ? -3.898 -2.886 6.814 1.00 52.97 93 ALA A N 1
ATOM 731 C CA . ALA A 1 93 ? -2.577 -2.910 7.423 1.00 52.97 93 ALA A CA 1
ATOM 732 C C . ALA A 1 93 ? -1.928 -4.273 7.150 1.00 52.97 93 ALA A C 1
ATOM 734 O O . ALA A 1 93 ? -2.607 -5.303 7.101 1.00 52.97 93 ALA A O 1
ATOM 735 N N . ALA A 1 94 ? -0.609 -4.307 6.964 1.00 53.28 94 ALA A N 1
ATOM 736 C CA . ALA A 1 94 ? 0.101 -5.580 6.942 1.00 53.28 94 ALA A CA 1
ATOM 737 C C . ALA A 1 94 ? 0.255 -6.080 8.383 1.00 53.28 94 ALA A C 1
ATOM 739 O O . ALA A 1 94 ? 0.896 -5.431 9.207 1.00 53.28 94 ALA A O 1
ATOM 740 N N . GLY A 1 95 ? -0.335 -7.232 8.685 1.00 50.78 95 GLY A N 1
ATOM 741 C CA . GLY A 1 95 ? -0.139 -7.933 9.946 1.00 50.78 95 GLY A CA 1
ATOM 742 C C . GLY A 1 95 ? 0.921 -9.020 9.791 1.00 50.78 95 GLY A C 1
ATOM 743 O O . GLY A 1 95 ? 0.865 -9.824 8.853 1.00 50.78 95 GLY A O 1
ATOM 744 N N . MET A 1 96 ? 1.867 -9.085 10.728 1.00 47.12 96 MET A N 1
ATOM 745 C CA . MET A 1 96 ? 2.717 -10.264 10.899 1.00 47.12 96 MET A CA 1
ATOM 746 C C . MET A 1 96 ? 1.850 -11.412 11.421 1.00 47.12 96 MET A C 1
ATOM 748 O O . MET A 1 96 ? 1.148 -11.263 12.420 1.00 47.12 96 MET A O 1
ATOM 752 N N . SER A 1 97 ? 1.867 -12.555 10.734 1.00 46.50 97 SER A N 1
ATOM 753 C CA . SER A 1 97 ? 1.213 -13.754 11.259 1.00 46.50 97 SER A CA 1
ATOM 754 C C . SER A 1 97 ? 2.167 -14.422 12.246 1.00 46.50 97 SER A C 1
ATOM 756 O O . SER A 1 97 ? 3.301 -14.712 11.854 1.00 46.50 97 SER A O 1
ATOM 758 N N . PRO A 1 98 ? 1.742 -14.734 13.484 1.00 41.81 98 PRO A N 1
ATOM 759 C CA . PRO A 1 98 ? 2.483 -15.671 14.313 1.00 41.81 98 PRO A CA 1
ATOM 760 C C . PRO A 1 98 ? 2.626 -16.971 13.516 1.00 41.81 98 PRO A C 1
ATOM 762 O O . PRO A 1 98 ? 1.644 -17.456 12.944 1.00 41.81 98 PRO A O 1
ATOM 765 N N . LYS A 1 99 ? 3.843 -17.513 13.417 1.00 40.47 99 LYS A N 1
ATOM 766 C CA . LYS A 1 99 ? 4.018 -18.886 12.940 1.00 40.47 99 LYS A CA 1
ATOM 767 C C . LYS A 1 99 ? 3.301 -19.782 13.951 1.00 40.47 99 LYS A C 1
ATOM 769 O O . LYS A 1 99 ? 3.693 -19.791 15.114 1.00 40.47 99 LYS A O 1
ATOM 774 N N . SER A 1 100 ? 2.254 -20.494 13.537 1.00 41.91 100 SER A N 1
ATOM 775 C CA . SER A 1 100 ? 1.828 -21.670 14.292 1.00 41.91 100 SER A CA 1
ATOM 776 C C . SER A 1 100 ? 2.961 -22.688 14.184 1.00 41.91 100 SER A C 1
ATOM 778 O O . SER A 1 100 ? 3.328 -23.063 13.068 1.00 41.91 100 SER A O 1
ATOM 780 N N . THR A 1 101 ? 3.560 -23.028 15.325 1.00 40.91 101 THR A N 1
ATOM 781 C CA . THR A 1 101 ? 4.406 -24.218 15.510 1.00 40.91 101 THR A CA 1
ATOM 782 C C . THR A 1 101 ? 3.767 -25.464 14.927 1.00 40.91 101 THR A C 1
ATOM 784 O O . THR A 1 101 ? 2.526 -25.583 15.057 1.00 40.91 101 THR A O 1
#

Secondary structure (DSSP, 8-state):
--S--GGG---SHHHHHHHHHH-S--S---HHHHHHHHHHHHHHTT--EEEEEESSEEE-SSSSS-----B-TTS-B-TTT---EEEPS-EEEEEEPPPP-

InterPro domains:
  IPR002931 Transglutaminase-like [PF01841] (27-67)
  IPR002931 Transglutaminase-like [SM00460] (23-98)
  IPR013808 Transglutaminase, active site [PS00547] (29-46)
  IPR036985 Transglutaminase-like superfamily [G3DSA:3.90.260.10] (1-91)
  IPR038765 Papain-like cysteine peptidase superfamily [SSF54001] (2-87)
  IPR050779 Protein-glutamine gamma-glutamyltransferases [PTHR11590] (2-88)

pLDDT: mean 70.78, std 18.9, range [40.47, 95.0]

Foldseek 3Di:
DQADDQVPDPAQVVLVVCCVVVVDHHDDHDLVNVQRNVCVVCVVVVFDKDKDWDAFDKPDPPPPPDQDFDADPVRDTDPVPRPIDGDGTTRIHIDGDDPDD